Protein AF-A0A0D6M0G0-F1 (afdb_monomer_lite)

Foldseek 3Di:
DPLVVQCVVPVVVQLVVLCVVLVQVVLVCVCCVVVDVVSVVVLVVVLVSVQVSLLSNLLSVLSSLLSQCVVSCVRRPRVSLVVSCVVLVVLLVQLVVDVVVDDVVLVVVCVVHHPSNSLSNHNVSSNCSSNNHGRPVSVVVVVPPDDDDD

pLDDT: mean 84.96, std 17.44, range [30.48, 98.31]

Radius of gyration: 17.03 Å; chains: 1; bounding box: 46×40×46 Å

Secondary structure (DSSP, 8-state):
--HHHHHHHHHHHHHHHHHHHH-HHHHHHHHTGGG-HHHHHHHHH-HHHHHHHHHHHHHHHHHHHHHHHHHHHHHHTTHHHHHHHHHHHHHHHHHHHHHHH-HHHHHHHHTTS-GGGGGGG-HHHHHHHHTTPPPTTTHHHH--SS-S--

Sequence (150 aa):
MEHKDCLEAHSEVVLKNCDRECRFTDVMITLSGKGNPEGLQKLQEDQEALQKEMGSVCTSFGCMSSCAARDLNINCSPAGTIIVEALLKPFFTIATIFEEIGPRAKISIYRQVPSQCYYLVDYEEVHGISHGKLPSKVGSMFSGEFLENS

InterPro domains:
  IPR053123 Chondroitin Proteoglycan 4-like [PTHR37442] (5-125)

Organism: NCBI:txid53326

Structure (mmCIF, N/CA/C/O backbone):
data_AF-A0A0D6M0G0-F1
#
_entry.id   AF-A0A0D6M0G0-F1
#
loop_
_atom_site.group_PDB
_atom_site.id
_atom_site.type_symbol
_atom_site.label_atom_id
_atom_site.label_alt_id
_atom_site.label_comp_id
_atom_site.label_asym_id
_atom_site.label_entity_id
_atom_site.label_seq_id
_atom_site.pdbx_PDB_ins_code
_atom_site.Cartn_x
_atom_site.Cartn_y
_atom_site.Cartn_z
_atom_site.occupancy
_atom_site.B_iso_or_equiv
_atom_site.auth_seq_id
_atom_site.auth_comp_id
_atom_site.auth_asym_id
_atom_site.auth_atom_id
_atom_site.pdbx_PDB_model_num
ATOM 1 N N . MET A 1 1 ? 13.721 -0.503 -24.233 1.00 53.72 1 MET A N 1
ATOM 2 C CA . MET A 1 1 ? 12.844 -1.566 -23.717 1.00 53.72 1 MET A CA 1
ATOM 3 C C . MET A 1 1 ? 11.518 -0.901 -23.431 1.00 53.72 1 MET A C 1
ATOM 5 O O . MET A 1 1 ? 11.515 0.072 -22.684 1.00 53.72 1 MET A O 1
ATOM 9 N N . GLU A 1 2 ? 10.446 -1.299 -24.113 1.00 76.62 2 GLU A N 1
ATOM 10 C CA . GLU A 1 2 ? 9.122 -0.760 -23.790 1.00 76.62 2 GLU A CA 1
ATOM 11 C C . GLU A 1 2 ? 8.777 -1.145 -22.344 1.00 76.62 2 GLU A C 1
ATOM 13 O O . GLU A 1 2 ? 9.217 -2.190 -21.858 1.00 76.62 2 GLU A O 1
ATOM 18 N N . HIS A 1 3 ? 8.015 -0.310 -21.627 1.00 80.19 3 HIS A N 1
ATOM 19 C CA . HIS A 1 3 ? 7.641 -0.605 -20.235 1.00 80.19 3 HIS A CA 1
ATOM 20 C C . HIS A 1 3 ? 7.001 -1.990 -20.087 1.00 80.19 3 HIS A C 1
ATOM 22 O O . HIS A 1 3 ? 7.206 -2.648 -19.073 1.00 80.19 3 HIS A O 1
ATOM 28 N N . LYS A 1 4 ? 6.295 -2.452 -21.124 1.00 88.44 4 LYS A N 1
ATOM 29 C CA . LYS A 1 4 ? 5.710 -3.787 -21.207 1.00 88.44 4 LYS A CA 1
ATOM 30 C C . LYS A 1 4 ? 6.752 -4.903 -21.055 1.00 88.44 4 LYS A C 1
ATOM 32 O O . LYS A 1 4 ? 6.624 -5.697 -20.132 1.00 88.44 4 LYS A O 1
ATOM 37 N N . ASP A 1 5 ? 7.788 -4.926 -21.893 1.00 92.88 5 ASP A N 1
ATOM 38 C CA . ASP A 1 5 ? 8.809 -5.987 -21.871 1.00 92.88 5 ASP A CA 1
ATOM 39 C C . ASP A 1 5 ? 9.562 -6.017 -20.532 1.00 92.88 5 ASP A C 1
ATOM 41 O O . ASP A 1 5 ? 9.870 -7.079 -19.995 1.00 92.88 5 ASP A O 1
ATOM 45 N N . CYS A 1 6 ? 9.825 -4.836 -19.960 1.00 93.69 6 CYS A N 1
ATOM 46 C CA . CYS A 1 6 ? 10.455 -4.727 -18.646 1.00 93.69 6 CYS A CA 1
ATOM 47 C C . CYS A 1 6 ? 9.570 -5.320 -17.545 1.00 93.69 6 CYS A C 1
ATOM 49 O O . CYS A 1 6 ? 10.025 -6.118 -16.727 1.00 93.69 6 CYS A O 1
ATOM 51 N N . LEU A 1 7 ? 8.293 -4.932 -17.521 1.00 93.62 7 LEU A N 1
ATOM 52 C CA . LEU A 1 7 ? 7.348 -5.412 -16.521 1.00 93.62 7 LEU A CA 1
ATOM 53 C C . LEU A 1 7 ? 7.145 -6.923 -16.641 1.00 93.62 7 LEU A C 1
ATOM 55 O O . LEU A 1 7 ? 7.197 -7.599 -15.620 1.00 93.62 7 LEU A O 1
ATOM 59 N N . GLU A 1 8 ? 7.009 -7.460 -17.855 1.00 94.44 8 GLU A N 1
ATOM 60 C CA . GLU A 1 8 ? 6.904 -8.908 -18.088 1.00 94.44 8 GLU A CA 1
ATOM 61 C C . GLU A 1 8 ? 8.109 -9.679 -17.524 1.00 94.44 8 GLU A C 1
ATOM 63 O O . GLU A 1 8 ? 7.937 -10.758 -16.959 1.00 94.44 8 GLU A O 1
ATOM 68 N N . ALA A 1 9 ? 9.319 -9.118 -17.612 1.00 95.00 9 ALA A N 1
ATOM 69 C CA . ALA A 1 9 ? 10.527 -9.754 -17.090 1.00 95.00 9 ALA A CA 1
ATOM 70 C C . ALA A 1 9 ? 10.690 -9.634 -15.562 1.00 95.00 9 ALA A C 1
ATOM 72 O O . ALA A 1 9 ? 11.271 -10.523 -14.935 1.00 95.00 9 ALA A O 1
ATOM 73 N N . HIS A 1 10 ? 10.222 -8.538 -14.954 1.00 95.00 10 HIS A N 1
ATOM 74 C CA . HIS A 1 10 ? 10.601 -8.179 -13.581 1.00 95.00 10 HIS A CA 1
ATOM 75 C C . HIS A 1 10 ? 9.451 -8.181 -12.565 1.00 95.00 10 HIS A C 1
ATOM 77 O O . HIS A 1 10 ? 9.711 -8.355 -11.371 1.00 95.00 10 HIS A O 1
ATOM 83 N N . SER A 1 11 ? 8.191 -8.006 -12.982 1.00 95.12 11 SER A N 1
ATOM 84 C CA . SER A 1 11 ? 7.096 -7.719 -12.046 1.00 95.12 11 SER A CA 1
ATOM 85 C C . SER A 1 11 ? 6.821 -8.859 -11.073 1.00 95.12 11 SER A C 1
ATOM 87 O O . SER A 1 11 ? 6.617 -8.611 -9.890 1.00 95.12 11 SER A O 1
ATOM 89 N N . GLU A 1 12 ? 6.838 -10.111 -11.533 1.00 96.50 12 GLU A N 1
ATOM 90 C CA . GLU A 1 12 ? 6.549 -11.263 -10.672 1.00 96.50 12 GLU A CA 1
ATOM 91 C C . GLU A 1 12 ? 7.584 -11.409 -9.550 1.00 96.50 12 GLU A C 1
ATOM 93 O O . GLU A 1 12 ? 7.225 -11.619 -8.391 1.00 96.50 12 GLU A O 1
ATOM 98 N N . VAL A 1 13 ? 8.869 -11.262 -9.884 1.00 97.12 13 VAL A N 1
ATOM 99 C CA . VAL A 1 13 ? 9.964 -11.361 -8.911 1.00 97.12 13 VAL A CA 1
ATOM 100 C C . VAL A 1 13 ? 9.875 -10.227 -7.896 1.00 97.12 13 VAL A C 1
ATOM 102 O O . VAL A 1 13 ? 9.956 -10.480 -6.695 1.00 97.12 13 VAL A O 1
ATOM 105 N N . VAL A 1 14 ? 9.658 -8.994 -8.365 1.00 97.00 14 VAL A N 1
ATOM 106 C CA . VAL A 1 14 ? 9.513 -7.828 -7.485 1.00 97.00 14 VAL A CA 1
ATOM 107 C C . VAL A 1 14 ? 8.324 -8.003 -6.542 1.00 97.00 14 VAL A C 1
ATOM 109 O O . VAL A 1 14 ? 8.488 -7.888 -5.331 1.00 97.00 14 VAL A O 1
ATOM 112 N N . LEU A 1 15 ? 7.144 -8.352 -7.061 1.00 96.88 15 LEU A N 1
ATOM 113 C CA . LEU A 1 15 ? 5.940 -8.504 -6.242 1.00 96.88 15 LEU A CA 1
ATOM 114 C C . LEU A 1 15 ? 6.075 -9.639 -5.220 1.00 96.88 15 LEU A C 1
ATOM 116 O O . LEU A 1 15 ? 5.650 -9.470 -4.082 1.00 96.88 15 LEU A O 1
ATOM 120 N N . LYS A 1 16 ? 6.714 -10.762 -5.575 1.00 97.88 16 LYS A N 1
ATOM 121 C CA . LYS A 1 16 ? 7.001 -11.853 -4.626 1.00 97.88 16 LYS A CA 1
ATOM 122 C C . LYS A 1 16 ? 7.958 -11.425 -3.516 1.00 97.88 16 LYS A C 1
ATOM 124 O O . LYS A 1 16 ? 7.753 -11.798 -2.363 1.00 97.88 16 LYS A O 1
ATOM 129 N N . ASN A 1 17 ? 8.997 -10.662 -3.849 1.00 97.88 17 ASN A N 1
ATOM 130 C CA . ASN A 1 17 ? 9.950 -10.167 -2.857 1.00 97.88 17 ASN A CA 1
ATOM 131 C C . ASN A 1 17 ? 9.286 -9.163 -1.911 1.00 97.88 17 ASN A C 1
ATOM 133 O O . ASN A 1 17 ? 9.394 -9.319 -0.695 1.00 97.88 17 ASN A O 1
ATOM 137 N N . CYS A 1 18 ? 8.528 -8.211 -2.458 1.00 97.81 18 CYS A N 1
ATOM 138 C CA . CYS A 1 18 ? 7.763 -7.261 -1.662 1.00 97.81 18 CYS A CA 1
ATOM 139 C C . CYS A 1 18 ? 6.731 -7.957 -0.771 1.00 97.81 18 CYS A C 1
ATOM 141 O O . CYS A 1 18 ? 6.617 -7.629 0.405 1.00 97.81 18 CYS A O 1
ATOM 143 N N . ASP A 1 19 ? 6.018 -8.964 -1.278 1.00 98.12 19 ASP A N 1
ATOM 144 C CA . ASP A 1 19 ? 5.053 -9.707 -0.468 1.00 98.12 19 ASP A CA 1
ATOM 145 C C . ASP A 1 19 ? 5.730 -10.537 0.631 1.00 98.12 19 ASP A C 1
ATOM 147 O O . ASP A 1 19 ? 5.219 -10.633 1.744 1.00 98.12 19 ASP A O 1
ATOM 151 N N . ARG A 1 20 ? 6.923 -11.086 0.378 1.00 97.75 20 ARG A N 1
ATOM 152 C CA . ARG A 1 20 ? 7.707 -11.782 1.407 1.00 97.75 20 ARG A CA 1
ATOM 153 C C . ARG A 1 20 ? 8.133 -10.843 2.539 1.00 97.75 20 ARG A C 1
ATOM 155 O O . ARG A 1 20 ? 8.112 -11.263 3.696 1.00 97.75 20 ARG A O 1
ATOM 162 N N . GLU A 1 21 ? 8.523 -9.613 2.211 1.00 96.62 21 GLU A N 1
ATOM 163 C CA . GLU A 1 21 ? 8.910 -8.578 3.179 1.00 96.62 21 GLU A CA 1
ATOM 164 C C . GLU A 1 21 ? 7.691 -8.053 3.955 1.00 96.62 21 GLU A C 1
ATOM 166 O O . GLU A 1 21 ? 7.704 -7.989 5.183 1.00 96.62 21 GLU A O 1
ATOM 171 N N . CYS A 1 22 ? 6.607 -7.741 3.246 1.00 97.06 22 CYS A N 1
ATOM 172 C CA . CYS A 1 22 ? 5.447 -7.041 3.794 1.00 97.06 22 CYS A CA 1
ATOM 173 C C . CYS A 1 22 ? 4.321 -7.963 4.287 1.00 97.06 22 CYS A C 1
ATOM 175 O O . CYS A 1 22 ? 3.403 -7.495 4.967 1.00 97.06 22 CYS A O 1
ATOM 177 N N . ARG A 1 23 ? 4.370 -9.259 3.948 1.00 96.88 23 ARG A N 1
ATOM 178 C CA . ARG A 1 23 ? 3.392 -10.307 4.304 1.00 96.88 23 ARG A CA 1
ATOM 179 C C . ARG A 1 23 ? 1.951 -9.967 3.896 1.00 96.88 23 ARG A C 1
ATOM 181 O O . ARG A 1 23 ? 1.005 -10.337 4.591 1.00 96.88 23 ARG A O 1
ATOM 188 N N . PHE A 1 24 ? 1.761 -9.242 2.795 1.00 95.88 24 PHE A N 1
ATOM 189 C CA . PHE A 1 24 ? 0.458 -8.680 2.434 1.00 95.88 24 PHE A CA 1
ATOM 190 C C . PHE A 1 24 ? -0.569 -9.763 2.089 1.00 95.88 24 PHE A C 1
ATOM 192 O O . PHE A 1 24 ? -1.684 -9.736 2.613 1.00 95.88 24 PHE A O 1
ATOM 199 N N . THR A 1 25 ? -0.188 -10.758 1.288 1.00 95.12 25 THR A N 1
ATOM 200 C CA . THR A 1 25 ? -1.056 -11.888 0.927 1.00 95.12 25 THR A CA 1
ATOM 201 C C . THR A 1 25 ? -1.539 -12.642 2.166 1.00 95.12 25 THR A C 1
ATOM 203 O O . THR A 1 25 ? -2.732 -12.913 2.295 1.00 95.12 25 THR A O 1
ATOM 206 N N . ASP A 1 26 ? -0.646 -12.927 3.116 1.00 93.75 26 ASP A N 1
ATOM 207 C CA . ASP A 1 26 ? -0.987 -13.642 4.354 1.00 93.75 26 ASP A CA 1
ATOM 208 C C . ASP A 1 26 ? -1.986 -12.867 5.219 1.00 93.75 26 ASP A C 1
ATOM 210 O O . ASP A 1 26 ? -2.927 -13.446 5.775 1.00 93.75 26 ASP A O 1
ATOM 214 N N . VAL A 1 27 ? -1.801 -11.549 5.321 1.00 93.44 27 VAL A N 1
ATOM 215 C CA . VAL A 1 27 ? -2.712 -10.668 6.057 1.00 93.44 27 VAL A CA 1
ATOM 216 C C . VAL A 1 27 ? -4.089 -10.637 5.391 1.00 93.44 27 VAL A C 1
ATOM 218 O O . VAL A 1 27 ? -5.101 -10.756 6.079 1.00 93.44 27 VAL A O 1
ATOM 221 N N . MET A 1 28 ? -4.160 -10.588 4.059 1.00 91.12 28 MET A N 1
ATOM 222 C CA . MET A 1 28 ? -5.435 -10.636 3.330 1.00 91.12 28 MET A CA 1
ATOM 223 C C . MET A 1 28 ? -6.140 -11.999 3.446 1.00 91.12 28 MET A C 1
ATOM 225 O O . MET A 1 28 ? -7.366 -12.063 3.589 1.00 91.12 28 MET A O 1
ATOM 229 N N . ILE A 1 29 ? -5.388 -13.105 3.444 1.00 89.50 29 ILE A N 1
ATOM 230 C CA . ILE A 1 29 ? -5.927 -14.453 3.703 1.00 89.50 29 ILE A CA 1
ATOM 231 C C . ILE A 1 29 ? -6.501 -14.540 5.122 1.00 89.50 29 ILE A C 1
ATOM 233 O O . ILE A 1 29 ? -7.553 -15.144 5.337 1.00 89.50 29 ILE A O 1
ATOM 237 N N . THR A 1 30 ? -5.829 -13.922 6.091 1.00 86.75 30 THR A N 1
ATOM 238 C CA . THR A 1 30 ? -6.283 -13.896 7.485 1.00 86.75 30 THR A CA 1
ATOM 239 C C . THR A 1 30 ? -7.561 -13.073 7.630 1.00 86.75 30 THR A C 1
ATOM 241 O O . THR A 1 30 ? -8.550 -13.591 8.148 1.00 86.75 30 THR A O 1
ATOM 244 N N . LEU A 1 31 ? -7.587 -11.856 7.074 1.00 85.00 31 LEU A N 1
ATOM 245 C CA . LEU A 1 31 ? -8.761 -10.980 7.095 1.00 85.00 31 LEU A CA 1
ATOM 246 C C . LEU A 1 31 ? -9.985 -11.634 6.439 1.00 85.00 31 LEU A C 1
ATOM 248 O O . LEU A 1 31 ? -11.089 -11.547 6.963 1.00 85.00 31 LEU A O 1
ATOM 252 N N . SER A 1 32 ? -9.801 -12.332 5.315 1.00 83.50 32 SER A N 1
ATOM 253 C CA . SER A 1 32 ? -10.885 -13.042 4.611 1.00 83.50 32 SER A CA 1
ATOM 254 C C . SER A 1 32 ? -11.391 -14.298 5.340 1.00 83.50 32 SER A C 1
ATOM 256 O O . SER A 1 32 ? -12.141 -15.094 4.771 1.00 83.50 32 SER A O 1
ATOM 258 N N . GLY A 1 33 ? -10.971 -14.519 6.590 1.00 77.56 33 GLY A N 1
ATOM 259 C CA . GLY A 1 33 ? -11.379 -15.665 7.394 1.00 77.56 33 GLY A CA 1
ATOM 260 C C . GLY A 1 33 ? -10.865 -16.991 6.839 1.00 77.56 33 GLY A C 1
ATOM 261 O O . GLY A 1 33 ? -11.492 -18.023 7.065 1.00 77.56 33 GLY A O 1
ATOM 262 N N . LYS A 1 34 ? -9.764 -16.983 6.069 1.00 74.00 34 LYS A N 1
ATOM 263 C CA . LYS A 1 34 ? -9.244 -18.153 5.336 1.00 74.00 34 LYS A CA 1
ATOM 264 C C . LYS A 1 34 ? -10.293 -18.801 4.416 1.00 74.00 34 LYS A C 1
ATOM 266 O O . LYS A 1 34 ? -10.279 -20.014 4.221 1.00 74.00 34 LYS A O 1
ATOM 271 N N . GLY A 1 35 ? -11.225 -18.005 3.886 1.00 64.81 35 GLY A N 1
ATOM 272 C CA . GLY A 1 35 ? -12.346 -18.489 3.075 1.00 64.81 35 GLY A CA 1
ATOM 273 C C . GLY A 1 35 ? -13.574 -18.940 3.874 1.00 64.81 35 GLY A C 1
ATOM 274 O O . GLY A 1 35 ? -14.511 -19.464 3.277 1.00 64.81 35 GLY A O 1
ATOM 275 N N . ASN A 1 36 ? -13.602 -18.737 5.198 1.00 69.88 36 ASN A N 1
ATOM 276 C CA . ASN A 1 36 ? -14.794 -18.946 6.018 1.00 69.88 36 ASN A CA 1
ATOM 277 C C . ASN A 1 36 ? -15.602 -17.633 6.149 1.00 69.88 36 ASN A C 1
ATOM 279 O O . ASN A 1 36 ? -15.157 -16.725 6.860 1.00 69.88 36 ASN A O 1
ATOM 283 N N . PRO A 1 37 ? -16.799 -17.529 5.536 1.00 66.94 37 PRO A N 1
ATOM 284 C CA . PRO A 1 37 ? -17.623 -16.319 5.601 1.00 66.94 37 PRO A CA 1
ATOM 285 C C . PRO A 1 37 ? -18.083 -15.968 7.026 1.00 66.94 37 PRO A C 1
ATOM 287 O O . PRO A 1 37 ? -18.260 -14.792 7.337 1.00 66.94 37 PRO A O 1
ATOM 290 N N . GLU A 1 38 ? -18.201 -16.952 7.924 1.00 72.19 38 GLU A N 1
ATOM 291 C CA . GLU A 1 38 ? -18.556 -16.715 9.331 1.00 72.19 38 GLU A CA 1
ATOM 292 C C . GLU A 1 38 ? -17.444 -15.987 10.100 1.00 72.19 38 GLU A C 1
ATOM 294 O O . GLU A 1 38 ? -17.707 -15.324 11.102 1.00 72.19 38 GLU A O 1
ATOM 299 N N . GLY A 1 39 ? -16.190 -16.106 9.648 1.00 70.25 39 GLY A N 1
ATOM 300 C CA . GLY A 1 39 ? -15.042 -15.462 10.287 1.00 70.25 39 GLY A CA 1
ATOM 301 C C . GLY A 1 39 ? -15.096 -13.940 10.169 1.00 70.25 39 GLY A C 1
ATOM 302 O O . GLY A 1 39 ? -14.874 -13.240 11.154 1.00 70.25 39 GLY A O 1
ATOM 303 N N . LEU A 1 40 ? -15.466 -13.432 8.989 1.00 69.81 40 LEU A N 1
ATOM 304 C CA . LEU A 1 40 ? -15.602 -11.994 8.754 1.00 69.81 40 LEU A CA 1
ATOM 305 C C . LEU A 1 40 ? -16.812 -11.413 9.502 1.00 69.81 40 LEU A C 1
ATOM 307 O O . LEU A 1 40 ? -16.732 -10.316 10.045 1.00 69.81 40 LEU A O 1
ATOM 311 N N . GLN A 1 41 ? -17.911 -12.170 9.582 1.00 75.06 41 GLN A N 1
ATOM 312 C CA . GLN A 1 41 ? -19.098 -11.758 10.332 1.00 75.06 41 GLN A CA 1
ATOM 313 C C . GLN A 1 41 ? -18.809 -11.644 11.836 1.00 75.06 41 GLN A C 1
ATOM 315 O O . GLN A 1 41 ? -19.175 -10.649 12.455 1.00 75.06 41 GLN A O 1
ATOM 320 N N . LYS A 1 42 ? -18.066 -12.601 12.409 1.00 76.31 42 LYS A N 1
ATOM 321 C CA . LYS A 1 42 ? -17.613 -12.535 13.809 1.00 76.31 42 LYS A CA 1
ATOM 322 C C . LYS A 1 42 ? -16.668 -11.363 14.069 1.00 76.31 42 LYS A C 1
ATOM 324 O O . LYS A 1 42 ? -16.781 -10.717 15.102 1.00 76.31 42 LYS A O 1
ATOM 329 N N . LEU A 1 43 ? -15.766 -11.063 13.131 1.00 74.25 43 LEU A N 1
ATOM 330 C CA . LEU A 1 43 ? -14.914 -9.872 13.212 1.00 74.25 43 LEU A CA 1
ATOM 331 C C . LEU A 1 43 ? -15.745 -8.585 13.200 1.00 74.25 43 LEU A C 1
ATOM 333 O O . LEU A 1 43 ? -15.424 -7.653 13.918 1.00 74.25 43 LEU A O 1
ATOM 337 N N . GLN A 1 44 ? -16.830 -8.522 12.430 1.00 74.38 44 GLN A N 1
ATOM 338 C CA . GLN A 1 44 ? -17.695 -7.341 12.408 1.00 74.38 44 GLN A CA 1
ATOM 339 C C . GLN A 1 44 ? -18.426 -7.112 13.743 1.00 74.38 44 GLN A C 1
ATOM 341 O O . GLN A 1 44 ? -18.672 -5.965 14.115 1.00 74.38 44 GLN A O 1
ATOM 346 N N . GLU A 1 45 ? -18.767 -8.186 14.456 1.00 81.75 45 GLU A N 1
ATOM 347 C CA . GLU A 1 45 ? -19.386 -8.127 15.786 1.00 81.75 45 GLU A CA 1
ATOM 348 C C . GLU A 1 45 ? -18.379 -7.739 16.887 1.00 81.75 45 GLU A C 1
ATOM 350 O O . GLU A 1 45 ? -18.769 -7.147 17.894 1.00 81.75 45 GLU A O 1
ATOM 355 N N . ASP A 1 46 ? -17.085 -8.003 16.672 1.00 85.75 46 ASP A N 1
ATOM 356 C CA . ASP A 1 46 ? -15.979 -7.626 17.556 1.00 85.75 46 ASP A CA 1
ATOM 357 C C . ASP A 1 46 ? -15.169 -6.457 16.971 1.00 85.75 46 ASP A C 1
ATOM 359 O O . ASP A 1 46 ? -14.172 -6.618 16.261 1.00 85.75 46 ASP A O 1
ATOM 363 N N . GLN A 1 47 ? -15.599 -5.238 17.306 1.00 81.81 47 GLN A N 1
ATOM 364 C CA . GLN A 1 47 ? -14.971 -4.013 16.814 1.00 81.81 47 GLN A CA 1
ATOM 365 C C . GLN A 1 47 ? -13.470 -3.932 17.147 1.00 81.81 47 GLN A C 1
ATOM 367 O O . GLN A 1 47 ? -12.708 -3.388 16.349 1.00 81.81 47 GLN A O 1
ATOM 372 N N . GLU A 1 48 ? -13.025 -4.454 18.292 1.00 84.56 48 GLU A N 1
ATOM 373 C CA . GLU A 1 48 ? -11.611 -4.420 18.677 1.00 84.56 48 GLU A CA 1
ATOM 374 C C . GLU A 1 48 ? -10.784 -5.361 17.795 1.00 84.56 48 GLU A C 1
ATOM 376 O O . GLU A 1 48 ? -9.747 -4.960 17.253 1.00 84.56 48 GLU A O 1
ATOM 381 N N . ALA A 1 49 ? -11.278 -6.582 17.573 1.00 85.56 49 ALA A N 1
ATOM 382 C CA . ALA A 1 49 ? -10.647 -7.532 16.666 1.00 85.56 49 ALA A CA 1
ATOM 383 C C . ALA A 1 49 ? -10.603 -6.998 15.225 1.00 85.56 49 ALA A C 1
ATOM 385 O O . ALA A 1 49 ? -9.556 -7.066 14.579 1.00 85.56 49 ALA A O 1
ATOM 386 N N . LEU A 1 50 ? -11.684 -6.377 14.739 1.00 84.69 50 LEU A N 1
ATOM 387 C CA . LEU A 1 50 ? -11.710 -5.753 13.414 1.00 84.69 50 LEU A CA 1
ATOM 388 C C . LEU A 1 50 ? -10.681 -4.625 13.279 1.00 84.69 50 LEU A C 1
ATOM 390 O O . LEU A 1 50 ? -9.965 -4.564 12.280 1.00 84.69 50 LEU A O 1
ATOM 394 N N . GLN A 1 51 ? -10.575 -3.744 14.278 1.00 87.19 51 GLN A N 1
ATOM 395 C CA . GLN A 1 51 ? -9.582 -2.664 14.275 1.00 87.19 51 GLN A CA 1
ATOM 396 C C . GLN A 1 51 ? -8.152 -3.214 14.235 1.00 87.19 51 GLN A C 1
ATOM 398 O O . GLN A 1 51 ? -7.298 -2.663 13.537 1.00 87.19 51 GLN A O 1
ATOM 403 N N . LYS A 1 52 ? -7.885 -4.319 14.938 1.00 88.19 52 LYS A N 1
ATOM 404 C CA . LYS A 1 52 ? -6.581 -4.986 14.914 1.00 88.19 52 LYS A CA 1
ATOM 405 C C . LYS A 1 52 ? -6.257 -5.562 13.535 1.00 88.19 52 LYS A C 1
ATOM 407 O O . LYS A 1 52 ? -5.171 -5.299 13.015 1.00 88.19 52 LYS A O 1
ATOM 412 N N . GLU A 1 53 ? -7.191 -6.291 12.928 1.00 88.94 53 GLU A N 1
ATOM 413 C CA . GLU A 1 53 ? -7.003 -6.862 11.589 1.00 88.94 53 GLU A CA 1
ATOM 414 C C . GLU A 1 53 ? -6.823 -5.761 10.535 1.00 88.94 53 GLU A C 1
ATOM 416 O O . GLU A 1 53 ? -5.865 -5.788 9.763 1.00 88.94 53 GLU A O 1
ATOM 421 N N . MET A 1 54 ? -7.656 -4.714 10.565 1.00 89.25 54 MET A N 1
ATOM 422 C CA . MET A 1 54 ? -7.488 -3.535 9.705 1.00 89.25 54 MET A CA 1
ATOM 423 C C . MET A 1 54 ? -6.129 -2.853 9.914 1.00 89.25 54 MET A C 1
ATOM 425 O O . MET A 1 54 ? -5.506 -2.403 8.952 1.00 89.25 54 MET A O 1
ATOM 429 N N . GLY A 1 55 ? -5.636 -2.793 11.154 1.00 92.25 55 GLY A N 1
ATOM 430 C CA . GLY A 1 55 ? -4.327 -2.227 11.473 1.00 92.25 55 GLY A CA 1
ATOM 431 C C . GLY A 1 55 ? -3.182 -3.018 10.836 1.00 92.25 55 GLY A C 1
ATOM 432 O O . GLY A 1 55 ? -2.246 -2.424 10.287 1.00 92.25 55 GLY A O 1
ATOM 433 N N . SER A 1 56 ? -3.286 -4.350 10.850 1.00 93.56 56 SER A N 1
ATOM 434 C CA . SER A 1 56 ? -2.350 -5.249 10.165 1.00 93.56 56 SER A CA 1
ATOM 435 C C . SER A 1 56 ? -2.396 -5.042 8.650 1.00 93.56 56 SER A C 1
ATOM 437 O O . SER A 1 56 ? -1.355 -4.867 8.017 1.00 93.56 56 SER A O 1
ATOM 439 N N . VAL A 1 57 ? -3.602 -4.974 8.073 1.00 94.19 57 VAL A N 1
ATOM 440 C CA . VAL A 1 57 ? -3.816 -4.738 6.635 1.00 94.19 57 VAL A CA 1
ATOM 441 C C . VAL A 1 57 ? -3.179 -3.427 6.198 1.00 94.19 57 VAL A C 1
ATOM 443 O O . VAL A 1 57 ? -2.426 -3.415 5.231 1.00 94.19 57 VAL A O 1
ATOM 446 N N . CYS A 1 58 ? -3.413 -2.330 6.921 1.00 95.38 58 CYS A N 1
ATOM 447 C CA . CYS A 1 58 ? -2.860 -1.026 6.557 1.00 95.38 58 CYS A CA 1
ATOM 448 C C . CYS A 1 58 ? -1.334 -0.969 6.658 1.00 95.38 58 CYS A C 1
ATOM 450 O O . CYS A 1 58 ? -0.697 -0.342 5.810 1.00 95.38 58 CYS A O 1
ATOM 452 N N . THR A 1 59 ? -0.743 -1.639 7.651 1.00 95.88 59 THR A N 1
ATOM 453 C CA . THR A 1 59 ? 0.718 -1.757 7.775 1.00 95.88 59 THR A CA 1
ATOM 454 C C . THR A 1 59 ? 1.305 -2.490 6.568 1.00 95.88 59 THR A C 1
ATOM 456 O O . THR A 1 59 ? 2.183 -1.956 5.885 1.00 95.88 59 THR A O 1
ATOM 459 N N . SER A 1 60 ? 0.780 -3.679 6.256 1.00 97.12 60 SER A N 1
ATOM 460 C CA . SER A 1 60 ? 1.252 -4.486 5.127 1.00 97.12 60 SER A CA 1
ATOM 461 C C . SER A 1 60 ? 0.976 -3.830 3.775 1.00 97.12 60 SER A C 1
ATOM 463 O O . SER A 1 60 ? 1.834 -3.876 2.900 1.00 97.12 60 SER A O 1
ATOM 465 N N . PHE A 1 61 ? -0.174 -3.172 3.598 1.00 97.25 61 PHE A N 1
ATOM 466 C CA . PHE A 1 61 ? -0.527 -2.462 2.365 1.00 97.25 61 PHE A CA 1
ATOM 467 C C . PHE A 1 61 ? 0.433 -1.304 2.072 1.00 97.25 61 PHE A C 1
ATOM 469 O O . PHE A 1 61 ? 0.891 -1.150 0.938 1.00 97.25 61 PHE A O 1
ATOM 476 N N . GLY A 1 62 ? 0.771 -0.515 3.094 1.00 97.00 62 GLY A N 1
ATOM 477 C CA . GLY A 1 62 ? 1.687 0.617 2.956 1.00 97.00 62 GLY A CA 1
ATOM 478 C C . GLY A 1 62 ? 3.104 0.159 2.622 1.00 97.00 62 GLY A C 1
ATOM 479 O O . GLY A 1 62 ? 3.731 0.705 1.715 1.00 97.00 62 GLY A O 1
ATOM 480 N N . CYS A 1 63 ? 3.570 -0.899 3.294 1.00 98.12 63 CYS A N 1
ATOM 481 C CA . CYS A 1 63 ? 4.830 -1.568 2.974 1.00 98.12 63 CYS A CA 1
ATOM 482 C C . CYS A 1 63 ? 4.840 -2.081 1.524 1.00 98.12 63 CYS A C 1
ATOM 484 O O . CYS A 1 63 ? 5.730 -1.725 0.755 1.00 98.12 63 CYS A O 1
ATOM 486 N N . MET A 1 64 ? 3.822 -2.855 1.127 1.00 98.00 64 MET A N 1
ATOM 487 C CA . MET A 1 64 ? 3.740 -3.484 -0.194 1.00 98.00 64 MET A CA 1
ATOM 488 C C . MET A 1 64 ? 3.718 -2.443 -1.314 1.00 98.00 64 MET A C 1
ATOM 490 O O . MET A 1 64 ? 4.453 -2.570 -2.290 1.00 98.00 64 MET A O 1
ATOM 494 N N . SER A 1 65 ? 2.915 -1.390 -1.155 1.00 97.94 65 SER A N 1
ATOM 495 C CA . SER A 1 65 ? 2.793 -0.310 -2.140 1.00 97.94 65 SER A CA 1
ATOM 496 C C . SER A 1 65 ? 4.113 0.448 -2.309 1.00 97.94 65 SER 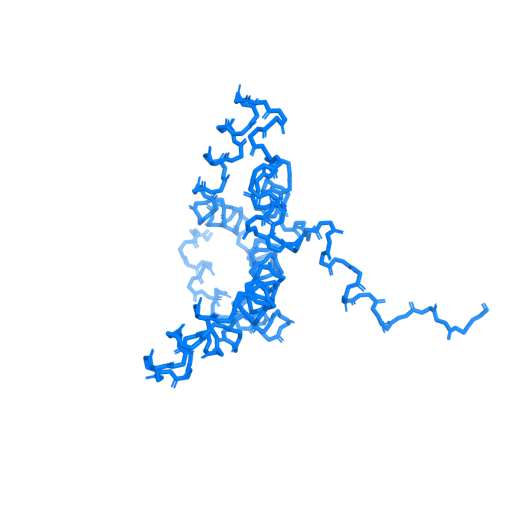A C 1
ATOM 498 O O . SER A 1 65 ? 4.567 0.657 -3.432 1.00 97.94 65 SER A O 1
ATOM 500 N N . SER A 1 66 ? 4.773 0.791 -1.196 1.00 98.12 66 SER A N 1
ATOM 501 C CA . SER A 1 66 ? 6.077 1.459 -1.211 1.00 98.12 66 SER A CA 1
ATOM 502 C C . SER A 1 66 ? 7.166 0.570 -1.819 1.00 98.12 66 SER A C 1
ATOM 504 O O . SER A 1 66 ? 7.963 1.040 -2.629 1.00 98.12 66 SER A O 1
ATOM 506 N N . CYS A 1 67 ? 7.217 -0.710 -1.445 1.00 98.31 67 CYS A N 1
ATOM 507 C CA . CYS A 1 67 ? 8.183 -1.655 -1.996 1.00 98.31 67 CYS A CA 1
ATOM 508 C C . CYS A 1 67 ? 7.980 -1.829 -3.502 1.00 98.31 67 CYS A C 1
ATOM 510 O O . CYS A 1 67 ? 8.931 -1.688 -4.264 1.00 98.31 67 CYS A O 1
ATOM 512 N N . ALA A 1 68 ? 6.738 -2.043 -3.950 1.00 97.88 68 ALA A N 1
ATOM 513 C CA . ALA A 1 68 ? 6.432 -2.217 -5.364 1.00 97.88 68 ALA A CA 1
ATOM 514 C C . ALA A 1 68 ? 6.835 -0.985 -6.185 1.00 97.88 68 ALA A C 1
ATOM 516 O O . ALA A 1 68 ? 7.477 -1.141 -7.222 1.00 97.88 68 ALA A O 1
ATOM 517 N N . ALA A 1 69 ? 6.528 0.230 -5.714 1.00 98.12 69 ALA A N 1
ATOM 518 C CA . ALA A 1 69 ? 6.945 1.460 -6.388 1.00 98.12 69 ALA A CA 1
ATOM 519 C C . ALA A 1 69 ? 8.475 1.544 -6.507 1.00 98.12 69 ALA A C 1
ATOM 521 O O . ALA A 1 69 ? 9.004 1.743 -7.603 1.00 98.12 69 ALA A O 1
ATOM 522 N N . ARG A 1 70 ? 9.185 1.352 -5.389 1.00 97.94 70 ARG A N 1
ATOM 523 C CA . ARG A 1 70 ? 10.650 1.424 -5.315 1.00 97.94 70 ARG A CA 1
ATOM 524 C C . ARG A 1 70 ? 11.315 0.382 -6.212 1.00 97.94 70 ARG A C 1
ATOM 526 O O . ARG A 1 70 ? 12.104 0.736 -7.083 1.00 97.94 70 ARG A O 1
ATOM 533 N N . ASP A 1 71 ? 10.983 -0.888 -6.023 1.00 97.50 71 ASP A N 1
ATOM 534 C CA . ASP A 1 71 ? 11.707 -2.012 -6.616 1.00 97.50 71 ASP A CA 1
ATOM 535 C C . ASP A 1 71 ? 11.362 -2.206 -8.101 1.00 97.50 71 ASP A C 1
ATOM 537 O O . ASP A 1 71 ? 12.231 -2.580 -8.897 1.00 97.50 71 ASP A O 1
ATOM 541 N N . LEU A 1 72 ? 10.135 -1.868 -8.525 1.00 96.88 72 LEU A N 1
ATOM 542 C CA . LEU A 1 72 ? 9.822 -1.777 -9.954 1.00 96.88 72 LEU A CA 1
ATOM 543 C C . LEU A 1 72 ? 10.581 -0.621 -10.604 1.00 96.88 72 LEU A C 1
ATOM 545 O O . LEU A 1 72 ? 11.045 -0.776 -11.728 1.00 96.88 72 LEU A O 1
ATOM 549 N N . ASN A 1 73 ? 10.760 0.513 -9.922 1.00 96.81 73 ASN A N 1
ATOM 550 C CA . ASN A 1 73 ? 11.518 1.635 -10.475 1.00 96.81 73 ASN A CA 1
ATOM 551 C C . ASN A 1 73 ? 13.031 1.379 -10.543 1.00 96.81 73 ASN A C 1
ATOM 553 O O . ASN A 1 73 ? 13.695 2.017 -11.355 1.00 96.81 73 ASN A O 1
ATOM 557 N N . ILE A 1 74 ? 13.583 0.428 -9.781 1.00 95.69 74 ILE A N 1
ATOM 558 C CA . ILE A 1 74 ? 14.993 0.020 -9.935 1.00 95.69 74 ILE A CA 1
ATOM 559 C C . ILE A 1 74 ? 15.251 -0.526 -11.348 1.00 95.69 74 ILE A C 1
ATOM 561 O O . ILE A 1 74 ? 16.276 -0.213 -11.949 1.00 95.69 74 ILE A O 1
ATOM 565 N N . ASN A 1 75 ? 14.319 -1.317 -11.891 1.00 89.12 75 ASN A N 1
ATOM 566 C CA . ASN A 1 75 ? 14.499 -2.002 -13.178 1.00 89.12 75 ASN A CA 1
ATOM 567 C C . ASN A 1 75 ? 13.716 -1.342 -14.325 1.00 89.12 75 ASN A C 1
ATOM 569 O O . ASN A 1 75 ? 14.173 -1.325 -15.464 1.00 89.12 75 ASN A O 1
ATOM 573 N N . CYS A 1 76 ? 12.544 -0.783 -14.022 1.00 93.31 76 CYS A N 1
ATOM 574 C CA . CYS A 1 76 ? 11.534 -0.345 -14.985 1.00 93.31 76 CYS A CA 1
ATOM 575 C C . CYS A 1 76 ? 11.070 1.101 -14.751 1.00 93.31 76 CYS A C 1
ATOM 577 O O . CYS A 1 76 ? 9.898 1.403 -14.971 1.00 93.31 76 CYS A O 1
ATOM 579 N N . SER A 1 77 ? 11.944 2.006 -14.298 1.00 94.12 77 SER A N 1
ATOM 580 C CA . SER A 1 77 ? 11.563 3.405 -14.040 1.00 94.12 77 SER A CA 1
ATOM 581 C C . SER A 1 77 ? 10.908 4.083 -15.261 1.00 94.12 77 SER A C 1
ATOM 583 O O . SER A 1 77 ? 11.414 3.918 -16.375 1.00 94.12 77 SER A O 1
ATOM 585 N N . PRO A 1 78 ? 9.817 4.863 -15.097 1.00 94.69 78 PRO A N 1
ATOM 586 C CA . PRO A 1 78 ? 9.084 5.166 -13.858 1.00 94.69 78 PRO A CA 1
ATOM 587 C C . PRO A 1 78 ? 7.816 4.302 -13.665 1.00 94.69 78 PRO A C 1
ATOM 589 O O . PRO A 1 78 ? 6.847 4.737 -13.041 1.00 94.69 78 PRO A O 1
ATOM 592 N N . ALA A 1 79 ? 7.769 3.092 -14.235 1.00 94.38 79 ALA A N 1
ATOM 593 C CA . ALA A 1 79 ? 6.563 2.261 -14.258 1.00 94.38 79 ALA A CA 1
ATOM 594 C C . ALA A 1 79 ? 6.043 1.905 -12.857 1.00 94.38 79 ALA A C 1
ATOM 596 O O . ALA A 1 79 ? 4.831 1.847 -12.663 1.00 94.38 79 ALA A O 1
ATOM 597 N N . GLY A 1 80 ? 6.935 1.71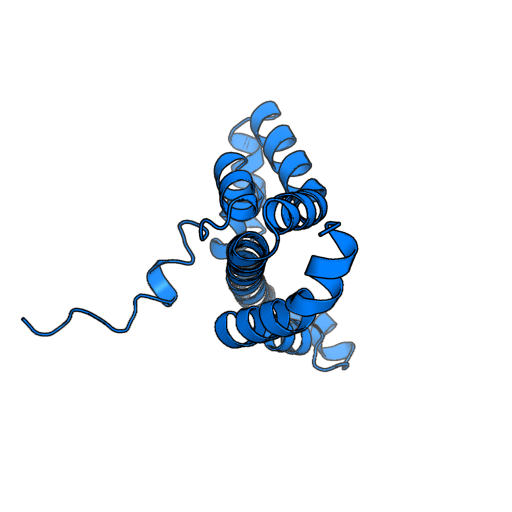1 -11.879 1.00 96.19 80 GLY A N 1
ATOM 598 C CA . GLY A 1 80 ? 6.556 1.449 -10.491 1.00 96.19 80 GLY A CA 1
ATOM 599 C C . GLY A 1 80 ? 5.717 2.579 -9.906 1.00 96.19 80 GLY A C 1
ATOM 600 O O . GLY A 1 80 ? 4.653 2.325 -9.345 1.00 96.19 80 GLY A O 1
ATOM 601 N N . THR A 1 81 ? 6.145 3.825 -10.118 1.00 97.25 81 THR A N 1
ATOM 602 C CA . THR A 1 81 ? 5.390 5.000 -9.665 1.00 97.25 81 THR A CA 1
ATOM 603 C C . THR A 1 81 ? 4.042 5.103 -10.354 1.00 97.25 81 THR A C 1
ATOM 605 O O . THR A 1 81 ? 3.032 5.219 -9.670 1.00 97.25 81 THR A O 1
ATOM 608 N N . ILE A 1 82 ? 4.001 4.966 -11.681 1.00 96.38 82 ILE A N 1
ATOM 609 C CA . ILE A 1 82 ? 2.752 5.065 -12.451 1.00 96.38 82 ILE A CA 1
ATOM 610 C C . ILE A 1 82 ? 1.730 4.013 -11.992 1.00 96.38 82 ILE A C 1
ATOM 612 O O . ILE A 1 82 ? 0.556 4.325 -11.792 1.00 96.38 82 ILE A O 1
ATOM 616 N N . ILE A 1 83 ? 2.168 2.762 -11.818 1.00 96.00 83 ILE A N 1
ATOM 617 C CA . ILE A 1 83 ? 1.296 1.659 -11.400 1.00 96.00 83 ILE A CA 1
ATOM 618 C C . ILE A 1 83 ? 0.766 1.905 -9.987 1.00 96.00 83 ILE A C 1
ATOM 620 O O . ILE A 1 83 ? -0.439 1.805 -9.757 1.00 96.00 83 ILE A O 1
ATOM 624 N N . VAL A 1 84 ? 1.646 2.231 -9.039 1.00 97.62 84 VAL A N 1
ATOM 625 C CA . VAL A 1 84 ? 1.241 2.416 -7.642 1.00 97.62 84 VAL A CA 1
ATOM 626 C C . VAL A 1 84 ? 0.376 3.664 -7.481 1.00 97.62 84 VAL A C 1
ATOM 628 O O . VAL A 1 84 ? -0.625 3.613 -6.774 1.00 97.62 84 VAL A O 1
ATOM 631 N N . GLU A 1 85 ? 0.667 4.753 -8.187 1.00 97.38 85 GLU A N 1
ATOM 632 C CA . GLU A 1 85 ? -0.183 5.946 -8.198 1.00 97.38 85 GLU A CA 1
ATOM 633 C C . GLU A 1 85 ? -1.592 5.636 -8.728 1.00 97.38 85 GLU A C 1
ATOM 635 O O . GLU A 1 85 ? -2.588 6.039 -8.123 1.00 97.38 85 GLU A O 1
ATOM 640 N N . ALA A 1 86 ? -1.699 4.841 -9.799 1.00 97.25 86 ALA A N 1
ATOM 641 C CA . ALA A 1 86 ? -2.989 4.397 -10.321 1.00 97.25 86 ALA A CA 1
ATOM 642 C C . ALA A 1 86 ? -3.775 3.556 -9.298 1.00 97.25 86 ALA A C 1
ATOM 644 O O . ALA A 1 86 ? -4.984 3.751 -9.149 1.00 97.25 86 ALA A O 1
ATOM 645 N N . LEU A 1 87 ? -3.100 2.664 -8.563 1.00 96.69 87 LEU A N 1
ATOM 646 C CA . LEU A 1 87 ? -3.707 1.867 -7.489 1.00 96.69 87 LEU A CA 1
ATOM 647 C C . LEU A 1 87 ? -4.132 2.728 -6.290 1.00 96.69 87 LEU A C 1
ATOM 649 O O . LEU A 1 87 ? -5.150 2.445 -5.658 1.00 96.69 87 LEU A O 1
ATOM 653 N N . LEU A 1 88 ? -3.388 3.795 -5.995 1.00 97.31 88 LEU A N 1
ATOM 654 C CA . LEU A 1 88 ? -3.650 4.700 -4.875 1.00 97.31 88 LEU A CA 1
ATOM 655 C C . LEU A 1 88 ? -4.623 5.839 -5.205 1.00 97.31 88 LEU A C 1
ATOM 657 O O . LEU A 1 88 ? -4.990 6.607 -4.316 1.00 97.31 88 LEU A O 1
ATOM 661 N N . LYS A 1 89 ? -5.110 5.934 -6.446 1.00 97.06 89 LYS A N 1
ATOM 662 C CA . LYS A 1 89 ? -6.048 6.977 -6.891 1.00 97.06 89 LYS A CA 1
ATOM 663 C C . LYS A 1 89 ? -7.270 7.181 -5.974 1.00 97.06 89 LYS A C 1
ATOM 665 O O . LYS A 1 89 ? -7.625 8.342 -5.734 1.00 97.06 89 LYS A O 1
ATOM 670 N N . PRO A 1 90 ? -7.913 6.130 -5.420 1.00 95.88 90 PRO A N 1
ATOM 671 C CA . PRO A 1 90 ? -8.988 6.323 -4.448 1.00 95.88 90 PRO A CA 1
ATOM 672 C C . PRO A 1 90 ? -8.527 7.088 -3.200 1.00 95.88 90 PRO A C 1
ATOM 674 O O . PRO A 1 90 ? -9.241 7.967 -2.728 1.00 95.88 90 PRO A O 1
ATOM 677 N N . PHE A 1 91 ? -7.319 6.820 -2.703 1.00 95.25 91 PHE A N 1
ATOM 678 C CA . PHE A 1 91 ? -6.765 7.468 -1.513 1.00 95.25 91 PHE A CA 1
ATOM 679 C C . PHE A 1 91 ? -6.332 8.908 -1.775 1.00 95.25 91 PHE A C 1
ATOM 681 O O . PHE A 1 91 ? -6.605 9.765 -0.943 1.00 95.25 91 PHE A O 1
ATOM 688 N N . PHE A 1 92 ? -5.779 9.212 -2.955 1.00 95.25 92 PHE A N 1
ATOM 689 C CA . PHE A 1 92 ? -5.553 10.603 -3.366 1.00 95.25 92 PHE A CA 1
ATOM 690 C C . PHE A 1 92 ? -6.853 11.409 -3.358 1.00 95.25 92 PHE A C 1
ATOM 692 O O . PHE A 1 92 ? -6.919 12.479 -2.763 1.00 95.25 92 PHE A O 1
ATOM 699 N N . THR A 1 93 ? -7.914 10.851 -3.949 1.00 93.75 93 THR A N 1
ATOM 700 C CA . THR A 1 93 ? -9.235 11.497 -3.988 1.00 93.75 93 THR A CA 1
ATOM 701 C C . THR A 1 93 ? -9.757 11.772 -2.577 1.00 93.75 93 THR A C 1
ATOM 703 O O . THR A 1 93 ? -10.207 12.872 -2.270 1.00 93.75 93 THR A O 1
ATOM 706 N N . ILE A 1 94 ? -9.669 10.771 -1.700 1.00 90.00 94 ILE A N 1
ATOM 707 C CA . ILE A 1 94 ? -10.106 10.865 -0.308 1.00 90.00 94 ILE A CA 1
ATOM 708 C C . ILE A 1 94 ? -9.282 11.907 0.468 1.00 90.00 94 ILE A C 1
ATOM 710 O O . ILE A 1 94 ? -9.858 12.722 1.190 1.00 90.00 94 ILE A O 1
ATOM 714 N N . ALA A 1 95 ? -7.957 11.911 0.312 1.00 89.94 95 ALA A N 1
ATOM 715 C CA . ALA A 1 95 ? -7.066 12.858 0.974 1.00 89.94 95 ALA A CA 1
ATOM 716 C C . ALA A 1 95 ? -7.374 14.308 0.568 1.00 89.94 95 ALA A C 1
ATOM 718 O O . ALA A 1 95 ? -7.544 15.155 1.447 1.00 89.94 95 ALA A O 1
ATOM 719 N N . THR A 1 96 ? -7.559 14.572 -0.732 1.00 90.69 96 THR A N 1
ATOM 720 C CA . THR A 1 96 ? -7.957 15.894 -1.242 1.00 90.69 96 THR A CA 1
ATOM 721 C C . THR A 1 96 ? -9.304 16.334 -0.669 1.00 90.69 96 THR A C 1
ATOM 723 O O . THR A 1 96 ? -9.417 17.439 -0.141 1.00 90.69 96 THR A O 1
ATOM 726 N N . ILE A 1 97 ? -10.312 15.453 -0.670 1.00 88.31 97 ILE A N 1
ATOM 727 C CA . ILE A 1 97 ? -11.627 15.753 -0.081 1.00 88.31 97 ILE A CA 1
ATOM 728 C C . ILE A 1 97 ? -11.491 16.141 1.401 1.00 88.31 97 ILE A C 1
ATOM 730 O O . ILE A 1 97 ? -12.142 17.077 1.865 1.00 88.31 97 ILE A O 1
ATOM 734 N N . PHE A 1 98 ? -10.640 15.463 2.176 1.00 84.19 98 PHE A N 1
ATOM 735 C CA . PHE A 1 98 ? -10.466 15.807 3.591 1.00 84.19 98 PHE A CA 1
ATOM 736 C C . PHE A 1 98 ? -9.679 17.079 3.851 1.00 84.19 98 PHE A C 1
ATOM 738 O O . PHE A 1 98 ? -9.871 17.698 4.901 1.00 84.19 98 PHE A O 1
ATOM 745 N N . GLU A 1 99 ? -8.795 17.469 2.945 1.00 83.88 99 GLU A N 1
ATOM 746 C CA . GLU A 1 99 ? -8.157 18.780 3.002 1.00 83.88 99 GLU A CA 1
ATOM 747 C C . GLU A 1 99 ? -9.177 19.893 2.759 1.00 83.88 99 GLU A C 1
ATOM 749 O O . GLU A 1 99 ? -9.203 20.861 3.518 1.00 83.88 99 GLU A O 1
ATOM 754 N N . GLU A 1 100 ? -10.090 19.704 1.803 1.00 86.12 100 GLU A N 1
ATOM 755 C CA . GLU A 1 100 ? -11.147 20.669 1.484 1.00 86.12 100 GLU A CA 1
ATOM 756 C C . GLU A 1 100 ? -12.197 20.810 2.596 1.00 86.12 100 GLU A C 1
ATOM 758 O O . GLU A 1 100 ? -12.601 21.922 2.938 1.00 86.12 100 GLU A O 1
ATOM 763 N N . ILE A 1 101 ? -12.637 19.700 3.202 1.00 82.81 101 ILE A N 1
ATOM 764 C CA .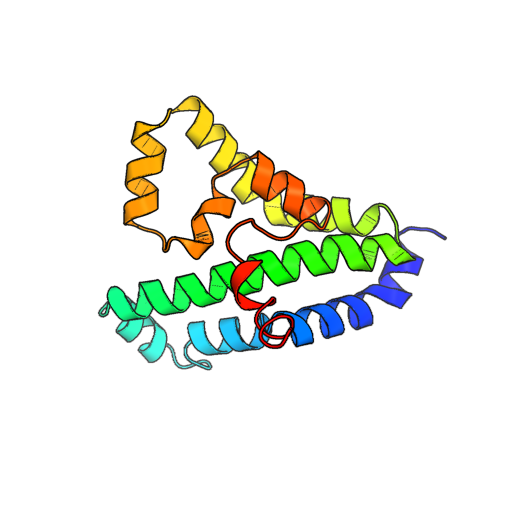 ILE A 1 101 ? -13.638 19.731 4.289 1.00 82.81 101 ILE A CA 1
ATOM 765 C C . ILE A 1 101 ? -13.024 20.260 5.602 1.00 82.81 101 ILE A C 1
ATOM 767 O O . ILE A 1 101 ? -13.726 20.766 6.486 1.00 82.81 101 ILE A O 1
ATOM 771 N N . GLY A 1 102 ? -11.703 20.162 5.743 1.00 80.12 102 GLY A N 1
ATOM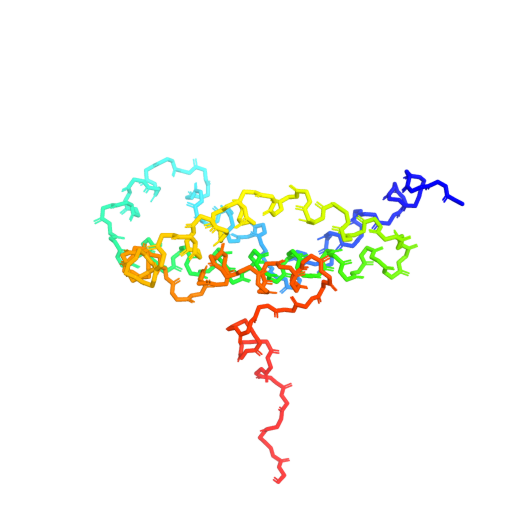 772 C CA . GLY A 1 102 ? -10.958 20.657 6.890 1.00 80.12 102 GLY A CA 1
ATOM 773 C C . GLY A 1 102 ? -10.847 19.666 8.062 1.00 80.12 102 GLY A C 1
ATOM 774 O O . GLY A 1 102 ? -11.407 18.563 8.065 1.00 80.12 102 GLY A O 1
ATOM 775 N N . PRO A 1 103 ? -10.118 20.052 9.126 1.00 75.12 103 PRO A N 1
ATOM 776 C CA . PRO A 1 103 ? -9.602 19.127 10.143 1.00 75.12 103 PRO A CA 1
ATOM 777 C C . PRO A 1 103 ? -10.682 18.398 10.954 1.00 75.12 103 PRO A C 1
ATOM 779 O O . PRO A 1 103 ? -10.432 17.318 11.489 1.00 75.12 103 PRO A O 1
ATOM 782 N N . ARG A 1 104 ? -11.903 18.943 11.036 1.00 75.75 104 ARG A N 1
ATOM 783 C CA . ARG A 1 104 ? -13.013 18.305 11.763 1.00 75.75 104 ARG A CA 1
ATOM 784 C C . ARG A 1 104 ? -13.474 16.999 11.108 1.00 75.75 104 ARG A C 1
ATOM 786 O O . ARG A 1 104 ? -13.834 16.075 11.834 1.00 75.75 104 ARG A O 1
ATOM 793 N N . ALA A 1 105 ? -13.424 16.891 9.779 1.00 74.75 105 ALA A N 1
ATOM 794 C CA . ALA A 1 105 ? -13.772 15.652 9.083 1.00 74.75 105 ALA A CA 1
ATOM 795 C C . ALA A 1 105 ? -12.717 14.557 9.295 1.00 74.75 105 ALA A C 1
ATOM 797 O O . ALA A 1 105 ? -13.081 13.412 9.567 1.00 74.75 105 ALA A O 1
ATOM 798 N N . LYS A 1 106 ? -11.425 14.924 9.298 1.00 73.31 106 LYS A N 1
ATOM 799 C CA . LYS A 1 106 ? -10.315 13.994 9.579 1.00 73.31 106 LYS A CA 1
ATOM 800 C C . LYS A 1 106 ? -10.471 13.307 10.945 1.00 73.31 106 LYS A C 1
ATOM 802 O O . LYS A 1 106 ? -10.317 12.094 11.048 1.00 73.31 106 LYS A O 1
ATOM 807 N N . ILE A 1 107 ? -10.887 14.048 11.981 1.00 76.25 107 ILE A N 1
ATOM 808 C CA . ILE A 1 107 ? -11.101 13.503 13.339 1.00 76.25 107 ILE A CA 1
ATOM 809 C C . ILE A 1 107 ? -12.173 12.403 13.366 1.00 76.25 107 ILE A C 1
ATOM 811 O O . ILE A 1 107 ? -12.029 11.430 14.105 1.00 76.25 107 ILE A O 1
ATOM 815 N N . SER A 1 108 ? -13.245 12.534 12.579 1.00 76.31 108 SER A N 1
ATOM 816 C CA . SER A 1 108 ? -14.322 11.534 12.541 1.00 76.31 108 SER A CA 1
ATOM 817 C C . SER A 1 108 ? -13.843 10.189 11.988 1.00 76.31 108 SER A C 1
ATOM 819 O O . SER A 1 108 ? -14.284 9.133 12.437 1.00 76.31 108 SER A O 1
ATOM 821 N N . ILE A 1 109 ? -12.900 10.216 11.049 1.00 76.81 109 ILE A N 1
ATOM 822 C CA . ILE A 1 109 ? -12.349 9.013 10.416 1.00 76.81 109 ILE A CA 1
ATOM 823 C C . ILE A 1 109 ? -11.252 8.399 11.252 1.00 76.81 109 ILE A C 1
ATOM 825 O O . ILE A 1 109 ? -11.223 7.185 11.399 1.00 76.81 109 ILE A O 1
ATOM 829 N N . TYR A 1 110 ? -10.424 9.218 11.897 1.00 80.06 110 TYR A N 1
ATOM 830 C CA . TYR A 1 110 ? -9.447 8.734 12.870 1.00 80.06 110 TYR A CA 1
ATOM 831 C C . TYR A 1 110 ? -10.083 7.983 14.047 1.00 80.06 110 TYR A C 1
ATOM 833 O O . TYR A 1 110 ? -9.408 7.230 14.733 1.00 80.06 110 TYR A O 1
ATOM 841 N N . ARG A 1 111 ? -11.390 8.142 14.280 1.00 81.94 111 ARG A N 1
ATOM 842 C CA . ARG A 1 111 ? -12.139 7.325 15.249 1.00 81.94 111 ARG A CA 1
ATOM 843 C C . ARG A 1 111 ? -12.633 5.989 14.691 1.00 81.94 111 ARG A C 1
ATOM 845 O O . ARG A 1 111 ? -13.039 5.135 15.467 1.00 81.94 111 ARG A O 1
ATOM 852 N N . GLN A 1 112 ? -12.656 5.837 13.372 1.00 83.50 112 GLN A N 1
ATOM 853 C CA . GLN A 1 112 ? -13.222 4.685 12.669 1.00 83.50 112 GLN A CA 1
ATOM 854 C C . GLN A 1 112 ? -12.155 3.769 12.073 1.00 83.50 112 GLN A C 1
ATOM 856 O O . GLN A 1 112 ? -12.427 2.592 11.856 1.00 83.50 112 GLN A O 1
ATOM 861 N N . VAL A 1 113 ? -10.958 4.287 11.805 1.00 86.31 113 VAL A N 1
ATOM 862 C CA . VAL A 1 113 ? -9.843 3.502 11.271 1.00 86.31 113 VAL A CA 1
ATOM 863 C C . VAL A 1 113 ? -8.704 3.440 12.281 1.00 86.31 113 VAL A C 1
ATOM 865 O O . VAL A 1 113 ? -8.479 4.410 13.011 1.00 86.31 113 VAL A O 1
ATOM 868 N N . PRO A 1 114 ? -7.941 2.341 12.304 1.00 90.69 114 PRO A N 1
ATOM 869 C CA . PRO A 1 114 ? -6.812 2.228 13.203 1.00 90.69 114 PRO A CA 1
ATOM 870 C C . PRO A 1 114 ? -5.698 3.185 12.773 1.00 90.69 114 PRO A C 1
ATOM 872 O O . PRO A 1 114 ? -5.567 3.573 11.608 1.00 90.69 114 PRO A O 1
ATOM 875 N N . SER A 1 115 ? -4.862 3.569 13.735 1.00 91.25 115 SER A N 1
ATOM 876 C CA . SER A 1 115 ? -3.849 4.616 13.560 1.00 91.25 115 SER A CA 1
ATOM 877 C C . SER A 1 115 ? -2.810 4.329 12.467 1.00 91.25 115 SER A C 1
ATOM 879 O O . SER A 1 115 ? -2.187 5.260 11.951 1.00 91.25 115 SER A O 1
ATOM 881 N N . GLN A 1 116 ? -2.653 3.051 12.122 1.00 93.56 116 GLN A N 1
ATOM 882 C CA . GLN A 1 116 ? -1.819 2.496 11.064 1.00 93.56 116 GLN A CA 1
ATOM 883 C C . GLN A 1 116 ? -2.337 2.871 9.671 1.00 93.56 116 GLN A C 1
ATOM 885 O O . GLN A 1 116 ? -1.551 2.906 8.738 1.00 93.56 116 GLN A O 1
ATOM 890 N N . CYS A 1 117 ? -3.627 3.186 9.520 1.00 93.31 117 CYS A N 1
ATOM 891 C CA . CYS A 1 117 ? -4.239 3.577 8.249 1.00 93.31 117 CYS A CA 1
ATOM 892 C C . CYS A 1 117 ? -4.220 5.090 7.999 1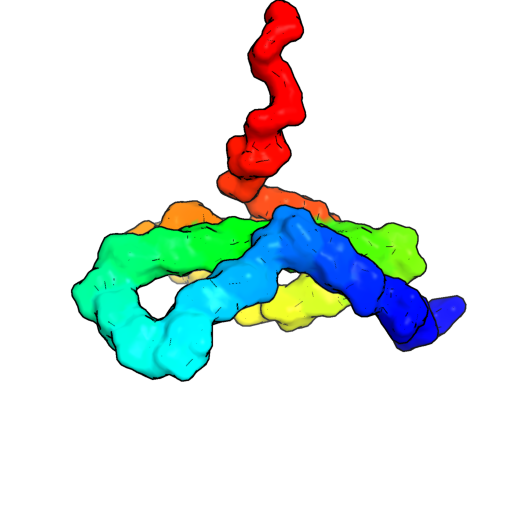.00 93.31 117 CYS A C 1
ATOM 894 O O . CYS A 1 117 ? -4.646 5.527 6.937 1.00 93.31 117 CYS A O 1
ATOM 896 N N . TYR A 1 118 ? -3.779 5.914 8.957 1.00 92.25 118 TYR A N 1
ATOM 897 C CA . TYR A 1 118 ? -3.923 7.376 8.854 1.00 92.25 118 TYR A CA 1
ATOM 898 C C . TYR A 1 118 ? -3.195 7.976 7.650 1.00 92.25 118 TYR A C 1
ATOM 900 O O . TYR A 1 118 ? -3.627 8.997 7.131 1.00 92.25 118 TYR A O 1
ATOM 908 N N . TYR A 1 119 ? -2.131 7.327 7.180 1.00 93.19 119 TYR A N 1
ATOM 909 C CA . TYR A 1 119 ? -1.408 7.769 5.993 1.00 93.19 119 TYR A CA 1
ATOM 910 C C . TYR A 1 119 ? -2.281 7.737 4.726 1.00 93.19 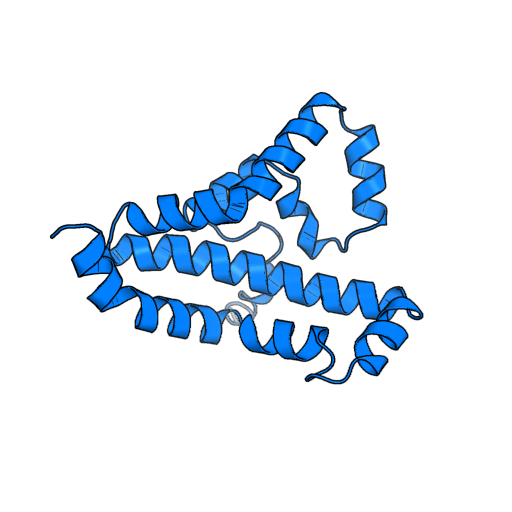119 TYR A C 1
ATOM 912 O O . TYR A 1 119 ? -2.043 8.506 3.811 1.00 93.19 119 TYR A O 1
ATOM 920 N N . LEU A 1 120 ? -3.324 6.897 4.674 1.00 93.19 120 LEU A N 1
ATOM 921 C CA . LEU A 1 120 ? -4.217 6.764 3.513 1.00 93.19 120 LEU A CA 1
ATOM 922 C C . LEU A 1 120 ? -5.148 7.966 3.309 1.00 93.19 120 LEU A C 1
ATOM 924 O O . LEU A 1 120 ? -5.845 8.039 2.300 1.00 93.19 120 LEU A O 1
ATOM 928 N N . VAL A 1 121 ? -5.202 8.881 4.278 1.00 90.81 121 VAL A N 1
ATOM 929 C CA . VAL A 1 121 ? -6.005 10.111 4.221 1.00 90.81 121 VAL A CA 1
ATOM 930 C C . VAL A 1 121 ? -5.138 11.373 4.265 1.00 90.81 121 VAL A C 1
ATOM 932 O O . VAL A 1 121 ? -5.648 12.475 4.486 1.00 90.81 121 VAL A O 1
ATOM 935 N N . ASP A 1 122 ? -3.831 11.208 4.073 1.00 91.12 122 ASP A N 1
ATOM 936 C CA . ASP A 1 122 ? -2.843 12.276 4.004 1.00 91.12 122 ASP A CA 1
ATOM 937 C C . ASP A 1 122 ? -2.215 12.289 2.607 1.00 91.12 122 ASP A C 1
ATOM 939 O O . ASP A 1 122 ? -1.669 11.282 2.154 1.00 91.12 122 ASP A O 1
ATOM 943 N N . TYR A 1 123 ? -2.341 13.410 1.896 1.00 93.31 123 TYR A N 1
ATOM 944 C CA . TYR A 1 123 ? -1.944 13.486 0.494 1.00 93.31 123 TYR A CA 1
ATOM 945 C C . TYR A 1 123 ? -0.439 13.249 0.315 1.00 93.31 123 TYR A C 1
ATOM 947 O O . TYR A 1 123 ? -0.034 12.486 -0.563 1.00 93.31 123 TYR A O 1
ATOM 955 N N . GLU A 1 124 ? 0.384 13.851 1.174 1.00 94.81 124 GLU A N 1
ATOM 956 C CA . GLU A 1 124 ? 1.844 13.768 1.096 1.00 94.81 124 GLU A CA 1
ATOM 957 C C . GLU A 1 124 ? 2.355 12.363 1.412 1.00 94.81 124 GLU A C 1
ATOM 959 O O . GLU A 1 124 ? 3.304 11.885 0.786 1.00 94.81 124 GLU A O 1
ATOM 964 N N . GLU A 1 125 ? 1.718 11.664 2.351 1.00 95.62 125 GLU A N 1
ATOM 965 C CA . GLU A 1 125 ? 2.052 10.268 2.622 1.00 95.62 125 GLU A CA 1
ATOM 966 C C . GLU A 1 125 ? 1.681 9.355 1.443 1.00 95.62 125 GLU A C 1
ATOM 968 O O . GLU A 1 125 ? 2.515 8.556 1.013 1.00 95.62 125 GLU A O 1
ATOM 973 N N . VAL A 1 126 ? 0.474 9.485 0.873 1.00 96.19 126 VAL A N 1
ATOM 974 C CA . VAL A 1 126 ? 0.056 8.682 -0.296 1.00 96.19 126 VAL A CA 1
ATOM 975 C C . VAL A 1 126 ? 0.961 8.970 -1.500 1.00 96.19 126 VAL A C 1
ATOM 977 O O . VAL A 1 126 ? 1.403 8.039 -2.178 1.00 96.19 126 VAL A O 1
ATOM 980 N N . HIS A 1 127 ? 1.306 10.240 -1.724 1.00 97.06 127 HIS A N 1
ATOM 981 C CA . HIS A 1 127 ? 2.259 10.655 -2.752 1.00 97.06 127 HIS A CA 1
ATOM 982 C C . HIS A 1 127 ? 3.662 10.086 -2.498 1.00 97.06 127 HIS A C 1
ATOM 984 O O . HIS A 1 127 ? 4.315 9.590 -3.412 1.00 97.06 127 HIS A O 1
ATOM 990 N N . GLY A 1 128 ? 4.137 10.096 -1.253 1.00 97.50 128 GLY A N 1
ATOM 991 C CA . GLY A 1 128 ? 5.413 9.483 -0.892 1.00 97.50 128 GLY A CA 1
ATOM 992 C C . GLY A 1 128 ? 5.452 7.987 -1.213 1.00 97.50 128 GLY A C 1
ATOM 993 O O . GLY A 1 128 ? 6.436 7.502 -1.774 1.00 97.50 128 GLY A O 1
ATOM 994 N N . ILE A 1 129 ? 4.372 7.263 -0.915 1.00 97.69 129 ILE A N 1
ATOM 995 C CA . ILE A 1 129 ? 4.268 5.819 -1.165 1.00 97.69 129 ILE A CA 1
ATOM 996 C C . ILE A 1 129 ? 4.340 5.502 -2.658 1.00 97.69 129 ILE A C 1
ATOM 998 O O . ILE A 1 129 ? 5.051 4.567 -3.033 1.00 97.69 129 ILE A O 1
ATOM 1002 N N . SER A 1 130 ? 3.696 6.292 -3.528 1.00 97.56 130 SER A N 1
ATOM 1003 C CA . SER A 1 130 ? 3.824 6.100 -4.984 1.00 97.56 130 SER A CA 1
ATOM 1004 C C . SER A 1 130 ? 5.249 6.338 -5.501 1.00 97.56 130 SER A C 1
ATOM 1006 O O . SER A 1 130 ? 5.607 5.872 -6.580 1.00 97.56 130 SER A O 1
ATOM 1008 N N . HIS A 1 131 ? 6.108 6.979 -4.711 1.00 97.62 131 HIS A N 1
ATOM 1009 C CA . HIS A 1 131 ? 7.528 7.179 -5.004 1.00 97.62 131 HIS A CA 1
ATOM 1010 C C . HIS A 1 131 ? 8.448 6.239 -4.211 1.00 97.62 131 HIS A C 1
ATOM 1012 O O . HIS A 1 131 ? 9.668 6.393 -4.231 1.00 97.62 131 HIS A O 1
ATOM 1018 N N . GLY A 1 132 ? 7.881 5.242 -3.528 1.00 96.56 132 GLY A N 1
ATOM 1019 C CA . GLY A 1 132 ? 8.636 4.228 -2.803 1.00 96.56 132 GLY A CA 1
ATOM 1020 C C . GLY A 1 132 ? 9.100 4.635 -1.404 1.00 96.56 132 GLY A C 1
ATOM 1021 O O . GLY A 1 132 ? 9.990 3.986 -0.848 1.00 96.56 132 GLY A O 1
ATOM 1022 N N . LYS A 1 133 ? 8.507 5.685 -0.824 1.00 97.25 133 LYS A N 1
ATOM 1023 C CA . LYS A 1 133 ? 8.704 6.065 0.578 1.00 97.25 133 LYS A CA 1
ATOM 1024 C C . LYS A 1 133 ? 7.756 5.270 1.480 1.00 97.25 133 LYS A C 1
ATOM 1026 O O . LYS A 1 133 ? 6.549 5.240 1.252 1.00 97.25 133 LYS A O 1
ATOM 1031 N N . LEU A 1 134 ? 8.297 4.688 2.551 1.00 94.19 134 LEU A N 1
ATOM 1032 C CA . LEU A 1 134 ? 7.485 4.007 3.559 1.00 94.19 134 LEU A CA 1
ATOM 1033 C C . LEU A 1 134 ? 6.586 5.000 4.318 1.00 94.19 134 LEU A C 1
ATOM 1035 O O . LEU A 1 134 ? 7.026 6.122 4.589 1.00 94.19 134 LEU A O 1
ATOM 1039 N N . PRO A 1 135 ? 5.377 4.580 4.741 1.00 91.56 135 PRO A N 1
ATOM 1040 C CA . PRO A 1 135 ? 4.535 5.404 5.596 1.00 91.56 135 PRO A CA 1
ATOM 1041 C C . PRO A 1 135 ? 5.211 5.685 6.941 1.00 91.56 135 PRO A C 1
ATOM 1043 O O . PRO A 1 135 ? 5.805 4.787 7.552 1.00 91.56 135 PRO A O 1
ATOM 1046 N N . SER A 1 136 ? 5.038 6.897 7.465 1.00 80.62 136 SER A N 1
ATOM 1047 C CA . SER A 1 136 ? 5.730 7.380 8.673 1.00 80.62 136 SER A CA 1
ATOM 1048 C C . SER A 1 136 ? 5.509 6.526 9.937 1.00 80.62 136 SER A C 1
ATOM 1050 O O . SER A 1 136 ? 6.319 6.567 10.859 1.00 80.62 136 SER A O 1
ATOM 1052 N N . LYS A 1 137 ? 4.441 5.717 9.995 1.00 65.81 137 LYS A N 1
ATOM 1053 C CA . LYS A 1 137 ? 4.131 4.817 11.128 1.00 65.81 137 LYS A CA 1
ATOM 1054 C C . LYS A 1 137 ? 4.509 3.347 10.925 1.00 65.81 137 LYS A C 1
ATOM 1056 O O . LYS A 1 137 ? 4.403 2.570 11.866 1.00 65.81 137 LYS A O 1
ATOM 1061 N N . VAL A 1 138 ? 4.946 2.955 9.729 1.00 55.38 138 VAL A N 1
ATOM 1062 C CA . VAL A 1 138 ? 5.403 1.579 9.449 1.00 55.38 138 VAL A CA 1
ATOM 1063 C C . VAL A 1 138 ? 6.900 1.431 9.752 1.00 55.38 138 VAL A C 1
ATOM 1065 O O . VAL A 1 138 ? 7.359 0.356 10.136 1.00 55.38 138 VAL A O 1
ATOM 1068 N N . GLY A 1 139 ? 7.657 2.532 9.683 1.00 39.72 139 GLY A N 1
ATOM 1069 C CA . GLY A 1 139 ? 9.106 2.546 9.900 1.00 39.72 139 GLY A CA 1
ATOM 1070 C C . GLY A 1 139 ? 9.574 2.062 11.277 1.00 39.72 139 GLY A C 1
ATOM 1071 O O . GLY A 1 139 ? 10.684 1.552 11.370 1.00 39.72 139 GLY A O 1
ATOM 1072 N N . SER A 1 140 ? 8.754 2.144 12.332 1.00 33.62 140 SER A N 1
ATOM 1073 C CA . SER A 1 140 ? 9.146 1.713 13.686 1.00 33.62 140 SER A CA 1
ATOM 1074 C C . SER A 1 140 ? 9.010 0.207 13.940 1.00 33.62 140 SER A C 1
ATOM 1076 O O . SER A 1 140 ? 9.530 -0.277 14.937 1.00 33.62 140 SER A O 1
ATOM 1078 N N . MET A 1 141 ? 8.302 -0.540 13.082 1.00 38.16 141 MET A N 1
ATOM 1079 C CA . MET A 1 141 ? 8.100 -1.988 13.267 1.00 38.16 141 MET A CA 1
ATOM 1080 C C . MET A 1 141 ? 9.146 -2.830 12.519 1.00 38.16 141 MET A C 1
ATOM 1082 O O . MET A 1 141 ? 9.446 -3.941 12.937 1.00 38.16 141 MET A O 1
ATOM 1086 N N . PHE A 1 142 ? 9.739 -2.279 11.453 1.00 41.09 142 PHE A N 1
ATOM 1087 C CA . PHE A 1 142 ? 10.774 -2.936 10.639 1.00 41.09 142 PHE A CA 1
ATOM 1088 C C . PHE A 1 142 ? 12.208 -2.491 10.974 1.00 41.09 142 PHE A C 1
ATOM 1090 O O . PHE A 1 142 ? 13.162 -3.076 10.477 1.00 41.09 142 PHE A O 1
ATOM 1097 N N . SER A 1 143 ? 12.376 -1.488 11.842 1.00 32.69 143 SER A N 1
ATOM 1098 C CA . SER A 1 143 ? 13.679 -1.044 12.372 1.00 32.69 143 SER A CA 1
ATOM 1099 C C . SER A 1 143 ? 14.042 -1.699 13.716 1.00 32.69 143 SER A C 1
ATOM 1101 O O . SER A 1 143 ? 14.958 -1.256 14.401 1.00 32.69 143 SER A O 1
ATOM 1103 N N . GLY A 1 144 ? 13.340 -2.773 14.092 1.00 31.95 144 GLY A N 1
ATOM 1104 C CA . GLY A 1 144 ? 13.506 -3.499 15.356 1.00 31.95 144 GLY A CA 1
ATOM 1105 C C . GLY A 1 144 ? 14.650 -4.519 15.408 1.00 31.95 144 GLY A C 1
ATOM 1106 O O . GLY A 1 144 ? 14.618 -5.390 16.266 1.00 31.95 144 GLY A O 1
ATOM 1107 N N . GLU A 1 145 ? 15.644 -4.430 14.524 1.00 34.31 145 GLU A N 1
ATOM 1108 C CA . GLU A 1 145 ? 16.927 -5.134 14.651 1.00 34.31 145 GLU A CA 1
ATOM 1109 C C . GLU A 1 145 ? 18.036 -4.234 14.097 1.00 34.31 145 GLU A C 1
ATOM 1111 O O . GLU A 1 145 ? 18.475 -4.417 12.973 1.00 34.31 145 GLU A O 1
ATOM 1116 N N . PHE A 1 146 ? 18.436 -3.204 14.841 1.00 34.94 146 PHE A N 1
ATOM 1117 C CA . PHE A 1 146 ? 19.813 -2.693 14.919 1.00 34.94 146 PHE A CA 1
ATOM 1118 C C . PHE A 1 146 ? 19.807 -1.499 15.886 1.00 34.94 146 PHE A C 1
ATOM 1120 O O . PHE A 1 146 ? 19.061 -0.548 15.675 1.00 34.94 146 PHE A O 1
ATOM 1127 N N . LEU A 1 147 ? 20.695 -1.538 16.887 1.00 33.91 147 LEU A N 1
ATOM 1128 C CA . LEU A 1 147 ? 20.973 -0.517 17.918 1.00 33.91 147 LEU A CA 1
ATOM 1129 C C . LEU A 1 147 ? 20.287 -0.688 19.287 1.00 33.91 147 LEU A C 1
ATOM 1131 O O . LEU A 1 147 ? 19.668 0.236 19.794 1.00 33.91 147 LEU A O 1
ATOM 1135 N N . GLU A 1 148 ? 20.562 -1.809 19.956 1.00 30.48 148 GLU A N 1
ATOM 1136 C CA . GLU A 1 148 ? 20.862 -1.802 21.399 1.00 30.48 148 GLU A CA 1
ATOM 1137 C C . GLU A 1 148 ? 22.066 -2.725 21.659 1.00 30.48 148 GLU A C 1
ATOM 1139 O O . GLU A 1 148 ? 21.920 -3.915 21.916 1.00 30.48 148 GLU A O 1
ATOM 1144 N N . ASN A 1 149 ? 23.273 -2.182 21.461 1.00 32.97 149 ASN A N 1
ATOM 1145 C CA . ASN A 1 149 ? 24.511 -2.524 22.180 1.00 32.97 149 ASN A CA 1
ATOM 1146 C C . ASN A 1 149 ? 25.672 -1.708 21.597 1.00 32.97 149 ASN A C 1
ATOM 1148 O O . ASN A 1 149 ? 26.413 -2.181 20.732 1.00 32.97 149 ASN A O 1
ATOM 1152 N N . SER A 1 150 ? 25.815 -0.467 22.059 1.00 33.91 150 SER A N 1
ATOM 1153 C CA . SER A 1 150 ? 27.071 0.298 22.114 1.00 33.91 150 SER A CA 1
ATOM 1154 C C . SER A 1 150 ? 26.902 1.447 23.097 1.00 33.91 150 SER A C 1
ATOM 1156 O O . SER A 1 150 ? 25.900 2.179 22.946 1.00 33.91 150 SER A O 1
#